Protein AF-A0A8F6YD68-F1 (afdb_monomer_lite)

Secondary structure (DSSP, 8-state):
--------------------SEEEEEEEEEEEETTEEEEEEEEEEE-TTS-EEEEEEEEETT--S--GGG-SEEEE-SS---SSPP-GGGGHHHHHHHHHHHH-S---------

Organism: NCBI:txid2856823

Structure (mmCIF, N/CA/C/O backbone):
data_AF-A0A8F6YD68-F1
#
_entry.id   AF-A0A8F6YD68-F1
#
loop_
_atom_site.group_PDB
_atom_site.id
_atom_site.type_symbol
_atom_site.label_atom_id
_atom_site.label_alt_id
_atom_site.label_comp_id
_atom_site.label_asym_id
_atom_site.label_entity_id
_atom_site.label_seq_id
_atom_site.pdbx_PDB_ins_code
_atom_site.Cartn_x
_atom_site.Cartn_y
_atom_site.Cartn_z
_atom_site.occupancy
_atom_site.B_iso_or_equiv
_atom_site.auth_seq_id
_atom_site.auth_comp_id
_atom_site.auth_asym_id
_atom_site.auth_atom_id
_atom_site.pdbx_PDB_model_num
ATOM 1 N N . MET A 1 1 ? 26.877 22.214 21.825 1.00 40.94 1 MET A N 1
ATOM 2 C CA . MET A 1 1 ? 27.398 21.642 20.563 1.00 40.94 1 MET A CA 1
ATOM 3 C C . MET A 1 1 ? 27.024 20.162 20.522 1.00 40.94 1 MET A C 1
ATOM 5 O O . MET A 1 1 ? 27.635 19.383 21.238 1.00 40.94 1 MET A O 1
ATOM 9 N N . LYS A 1 2 ? 25.960 19.773 19.804 1.00 39.72 2 LYS A N 1
ATOM 10 C CA . LYS A 1 2 ? 25.527 18.366 19.693 1.00 39.72 2 LYS A CA 1
ATOM 11 C C . LYS A 1 2 ? 26.052 17.802 18.372 1.00 39.72 2 LYS A C 1
ATOM 13 O O . LYS A 1 2 ? 25.667 18.281 17.313 1.00 39.72 2 LYS A O 1
ATOM 18 N N . LYS A 1 3 ? 26.973 16.840 18.454 1.00 39.34 3 LYS A N 1
ATOM 19 C CA . LYS A 1 3 ? 27.503 16.104 17.300 1.00 39.34 3 LYS A CA 1
ATOM 20 C C . LYS A 1 3 ? 26.478 15.046 16.884 1.00 39.34 3 LYS A C 1
ATOM 22 O O . LYS A 1 3 ? 26.134 14.194 17.697 1.00 39.34 3 LYS A O 1
ATOM 27 N N . ALA A 1 4 ? 25.993 15.119 15.647 1.00 39.47 4 ALA A N 1
ATOM 28 C CA . ALA A 1 4 ? 25.254 14.034 15.013 1.00 39.47 4 ALA A CA 1
ATOM 29 C C . ALA A 1 4 ? 26.252 12.948 14.582 1.00 39.47 4 ALA A C 1
ATOM 31 O O . ALA A 1 4 ? 27.287 13.258 13.990 1.00 39.47 4 ALA A O 1
ATOM 32 N N . ILE A 1 5 ? 25.968 11.693 14.926 1.00 43.53 5 ILE A N 1
ATOM 33 C CA . ILE A 1 5 ? 26.773 10.534 14.533 1.00 43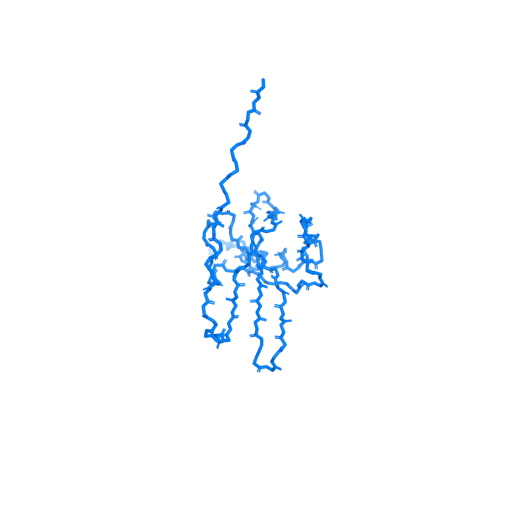.53 5 ILE A CA 1
ATOM 34 C C . ILE A 1 5 ? 26.108 9.936 13.294 1.00 43.53 5 ILE A C 1
ATOM 36 O O . ILE A 1 5 ? 24.983 9.449 13.368 1.00 43.53 5 ILE A O 1
ATOM 40 N N . PHE A 1 6 ? 26.804 10.007 12.161 1.00 40.72 6 PHE A N 1
ATOM 41 C CA . PHE A 1 6 ? 26.411 9.376 10.906 1.00 40.72 6 PHE A CA 1
ATOM 42 C C . PHE A 1 6 ? 27.063 7.998 10.844 1.00 40.72 6 PHE A C 1
ATOM 44 O O . PHE A 1 6 ? 28.287 7.894 10.787 1.00 40.72 6 PHE A O 1
ATOM 51 N N . ILE A 1 7 ? 26.253 6.942 10.880 1.00 38.91 7 ILE A N 1
ATOM 52 C CA . ILE A 1 7 ? 26.717 5.589 10.576 1.00 38.91 7 ILE A CA 1
ATOM 53 C C . ILE A 1 7 ? 26.314 5.317 9.132 1.00 38.91 7 ILE A C 1
ATOM 55 O O . ILE A 1 7 ? 25.165 4.998 8.838 1.00 38.91 7 ILE A O 1
ATOM 59 N N . THR A 1 8 ? 27.270 5.497 8.225 1.00 46.03 8 THR A N 1
ATOM 60 C CA . THR A 1 8 ? 27.152 5.083 6.829 1.00 46.03 8 THR A CA 1
ATOM 61 C C . THR A 1 8 ? 27.213 3.560 6.795 1.00 46.03 8 THR A C 1
ATOM 63 O O . THR A 1 8 ? 28.287 2.972 6.919 1.00 46.03 8 THR A O 1
ATOM 66 N N . ALA A 1 9 ? 26.057 2.908 6.682 1.00 45.66 9 ALA A N 1
ATOM 67 C CA . ALA A 1 9 ? 26.005 1.477 6.433 1.00 45.66 9 ALA A CA 1
ATOM 68 C C . ALA A 1 9 ? 26.396 1.218 4.972 1.00 45.66 9 ALA A C 1
ATOM 70 O O . ALA A 1 9 ? 25.742 1.662 4.031 1.00 45.66 9 ALA A O 1
ATOM 71 N N . MET A 1 10 ? 27.524 0.532 4.832 1.00 38.09 10 MET A N 1
ATOM 72 C CA . MET A 1 10 ? 28.129 0.041 3.604 1.00 38.09 10 MET A CA 1
ATOM 73 C C . MET A 1 10 ? 27.101 -0.763 2.793 1.00 38.09 10 MET A C 1
ATOM 75 O O . MET A 1 10 ? 26.550 -1.753 3.270 1.00 38.09 10 MET A O 1
ATOM 79 N N . THR A 1 11 ? 26.813 -0.307 1.578 1.00 48.94 11 THR A N 1
ATOM 80 C CA . THR A 1 11 ? 25.885 -0.950 0.645 1.00 48.94 11 THR A CA 1
ATOM 81 C C . THR A 1 11 ? 26.509 -2.264 0.173 1.00 48.94 11 THR A C 1
ATOM 83 O O . THR A 1 11 ? 27.502 -2.254 -0.554 1.00 48.94 11 THR A O 1
ATOM 86 N N . LEU A 1 12 ? 25.963 -3.408 0.596 1.00 41.53 12 LEU A N 1
ATOM 87 C CA . LEU A 1 12 ? 26.288 -4.682 -0.040 1.00 41.53 12 LEU A CA 1
ATOM 88 C C . LEU A 1 12 ? 25.619 -4.713 -1.416 1.00 41.53 12 LEU A C 1
ATOM 90 O O . LEU A 1 12 ? 24.396 -4.768 -1.521 1.00 41.53 12 LEU A O 1
ATOM 94 N N . ALA A 1 13 ? 26.439 -4.687 -2.465 1.00 46.91 13 ALA A N 1
ATOM 95 C CA . ALA A 1 13 ? 26.026 -5.069 -3.805 1.00 46.91 13 ALA A CA 1
ATOM 96 C C . ALA A 1 13 ? 25.656 -6.559 -3.786 1.00 46.91 13 ALA A C 1
ATOM 98 O O . ALA A 1 13 ? 26.525 -7.422 -3.655 1.00 46.91 13 ALA A O 1
ATOM 99 N N . VAL A 1 14 ? 24.361 -6.861 -3.864 1.00 47.53 14 VAL A N 1
ATOM 100 C CA . VAL A 1 14 ? 23.877 -8.234 -4.010 1.00 47.53 14 VAL A CA 1
ATOM 101 C C . VAL A 1 14 ? 23.874 -8.568 -5.499 1.00 47.53 14 VAL A C 1
ATOM 103 O O . VAL A 1 14 ? 23.215 -7.894 -6.289 1.00 47.53 14 VAL A O 1
ATOM 106 N N . SER A 1 15 ? 24.647 -9.591 -5.872 1.00 39.59 15 SER A N 1
ATOM 107 C CA . SER A 1 15 ? 24.661 -10.204 -7.203 1.00 39.59 15 SER A CA 1
ATOM 108 C C . SER A 1 15 ? 23.245 -10.448 -7.719 1.00 39.59 15 SER A C 1
ATOM 110 O O . SER A 1 15 ? 22.467 -11.174 -7.100 1.00 39.59 15 SER A O 1
ATOM 112 N N . GLY A 1 16 ? 22.931 -9.869 -8.877 1.00 39.62 16 GLY A N 1
ATOM 113 C CA . GLY A 1 16 ? 21.664 -10.070 -9.566 1.00 39.62 16 GLY A CA 1
ATOM 114 C C . GLY A 1 16 ? 21.552 -11.477 -10.149 1.00 39.62 16 GLY A C 1
ATOM 115 O O . GLY A 1 16 ? 21.994 -11.727 -11.267 1.00 39.62 16 GLY A O 1
ATOM 116 N N . CYS A 1 17 ? 20.900 -12.381 -9.420 1.00 40.84 17 CYS A N 1
ATOM 117 C CA . CYS A 1 17 ? 20.009 -13.341 -10.063 1.00 40.84 17 CYS A CA 1
ATOM 118 C C . CYS A 1 17 ? 18.754 -12.552 -10.453 1.00 40.84 17 CYS A C 1
ATOM 120 O O . CYS A 1 17 ? 18.036 -12.098 -9.561 1.00 40.84 17 CYS A O 1
ATOM 122 N N . PHE A 1 18 ? 18.510 -12.353 -11.754 1.00 42.28 18 PHE A N 1
ATOM 123 C CA . PHE A 1 18 ? 17.256 -11.786 -12.265 1.00 42.28 18 PHE A CA 1
ATOM 124 C C . PHE A 1 18 ? 16.108 -12.717 -11.871 1.00 42.28 18 PHE A C 1
ATOM 126 O O . PHE A 1 18 ? 15.776 -13.677 -12.564 1.00 42.28 18 PHE A O 1
ATOM 133 N N . THR A 1 19 ? 15.554 -12.470 -10.692 1.00 47.56 19 THR A N 1
ATOM 134 C CA . THR A 1 19 ? 14.395 -13.179 -10.182 1.00 47.56 19 THR A CA 1
ATOM 135 C C . THR A 1 19 ? 13.219 -12.319 -10.596 1.00 47.56 19 THR A C 1
ATOM 137 O O . THR A 1 19 ? 12.990 -11.275 -9.993 1.00 47.56 19 THR A O 1
ATOM 140 N N . ILE A 1 20 ? 12.521 -12.712 -11.664 1.00 58.25 20 ILE A N 1
ATOM 141 C CA . ILE A 1 20 ? 11.240 -12.096 -12.023 1.00 58.25 20 ILE A CA 1
ATOM 142 C C . ILE A 1 20 ? 10.363 -12.145 -10.769 1.00 58.25 20 ILE A C 1
ATOM 144 O O . ILE A 1 20 ? 10.111 -13.226 -10.228 1.00 58.25 20 ILE A O 1
ATOM 148 N N . GLY A 1 21 ? 9.954 -10.984 -10.266 1.00 71.50 21 GLY A N 1
ATOM 149 C CA . GLY A 1 21 ? 9.263 -10.906 -8.988 1.00 71.50 21 GLY A CA 1
ATOM 150 C C . GLY A 1 21 ? 9.067 -9.485 -8.478 1.00 71.50 21 GLY A C 1
ATOM 151 O O . GLY A 1 21 ? 9.639 -8.519 -8.982 1.00 71.50 21 GLY A O 1
ATOM 152 N N . SER A 1 22 ? 8.218 -9.367 -7.461 1.00 76.62 22 SER A N 1
ATOM 153 C CA . SER A 1 22 ? 7.977 -8.114 -6.752 1.00 76.62 22 SER A CA 1
ATOM 154 C C . SER A 1 22 ? 9.059 -7.885 -5.699 1.00 76.62 22 SER A C 1
ATOM 156 O O . SER A 1 22 ? 9.265 -8.717 -4.815 1.00 76.6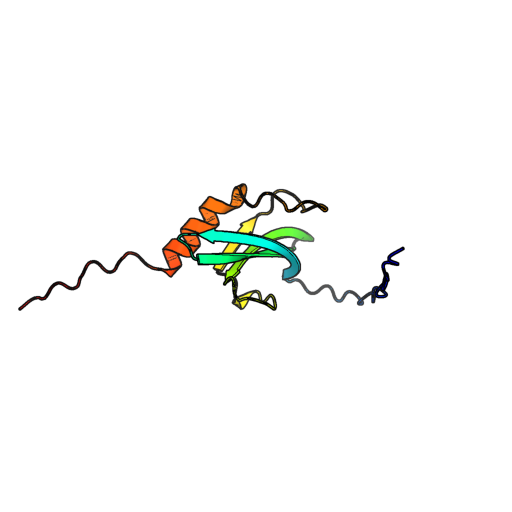2 22 SER A O 1
ATOM 158 N N . THR A 1 23 ? 9.708 -6.730 -5.765 1.00 88.12 23 THR A N 1
ATOM 159 C CA . THR A 1 23 ? 10.732 -6.271 -4.830 1.00 88.12 23 THR A CA 1
ATOM 160 C C . THR A 1 23 ? 10.174 -5.125 -3.999 1.00 88.12 23 THR A C 1
ATOM 162 O O . THR A 1 23 ? 9.720 -4.112 -4.530 1.00 88.12 23 THR A O 1
ATOM 165 N N . PHE A 1 24 ? 10.191 -5.283 -2.677 1.00 89.25 24 PHE A N 1
ATOM 166 C CA . PHE A 1 24 ? 9.849 -4.197 -1.766 1.00 89.25 24 PHE A CA 1
ATOM 167 C C . PHE A 1 24 ? 10.957 -3.156 -1.738 1.00 89.25 24 PHE A C 1
ATOM 169 O O . PHE A 1 24 ? 12.119 -3.494 -1.529 1.00 89.25 24 PHE A O 1
ATOM 176 N N . GLU A 1 25 ? 10.574 -1.895 -1.888 1.00 88.50 25 GLU A N 1
ATOM 177 C C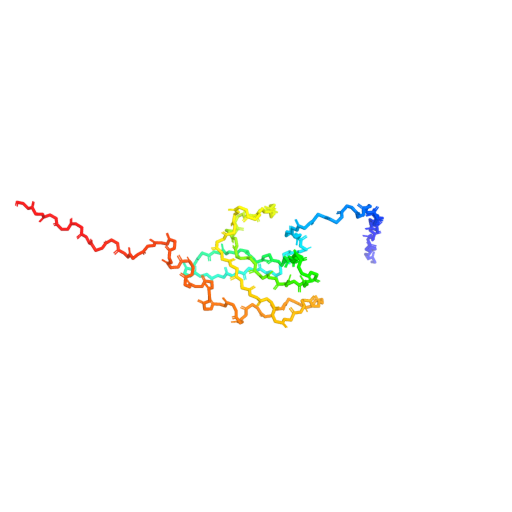A . GLU A 1 25 ? 11.531 -0.799 -1.988 1.00 88.50 25 GLU A CA 1
ATOM 178 C C . GLU A 1 25 ? 11.529 0.020 -0.698 1.00 88.50 25 GLU A C 1
ATOM 180 O O . GLU A 1 25 ? 12.576 0.199 -0.077 1.00 88.50 25 GLU A O 1
ATOM 185 N N . ARG A 1 26 ? 10.354 0.490 -0.249 1.00 89.12 26 ARG A N 1
ATOM 186 C CA . ARG A 1 26 ? 10.216 1.244 1.012 1.00 89.12 26 ARG A CA 1
ATOM 187 C C . ARG A 1 26 ? 8.770 1.433 1.458 1.00 89.12 26 ARG A C 1
ATOM 189 O O . ARG A 1 26 ? 7.832 1.318 0.676 1.00 89.12 26 ARG A O 1
ATOM 196 N N . TRP A 1 27 ? 8.604 1.818 2.720 1.00 89.75 27 TRP A N 1
ATOM 197 C CA . TRP A 1 27 ? 7.363 2.411 3.220 1.00 89.75 27 TRP A CA 1
ATOM 198 C C . TRP A 1 27 ? 7.271 3.869 2.770 1.00 89.75 27 TRP A C 1
ATOM 200 O O . TRP A 1 27 ? 8.241 4.609 2.926 1.00 89.75 27 TRP A O 1
ATOM 210 N N . VAL A 1 28 ? 6.119 4.281 2.239 1.00 87.19 28 VAL A N 1
ATOM 211 C CA . VAL A 1 28 ? 5.909 5.655 1.738 1.00 87.19 28 VAL A CA 1
ATOM 212 C C . VAL A 1 28 ? 4.901 6.459 2.550 1.00 87.19 28 VAL A C 1
ATOM 214 O O . VAL A 1 28 ? 4.882 7.681 2.445 1.00 87.19 28 VAL A O 1
ATOM 217 N N . GLY A 1 29 ? 4.103 5.806 3.396 1.00 86.38 29 GLY A N 1
ATOM 218 C CA . GLY A 1 29 ? 3.185 6.508 4.284 1.00 86.38 29 GLY A CA 1
ATOM 219 C C . GLY A 1 29 ? 2.186 5.602 4.988 1.00 86.38 29 GLY A C 1
ATOM 220 O O . GLY A 1 29 ? 2.269 4.369 4.930 1.00 86.38 29 GLY A O 1
ATOM 221 N N . THR A 1 30 ? 1.239 6.254 5.652 1.00 88.00 30 THR A N 1
ATOM 222 C CA . THR A 1 30 ? 0.057 5.649 6.263 1.00 88.00 30 THR A CA 1
ATOM 223 C C . THR A 1 30 ? -1.195 6.158 5.563 1.00 88.00 30 THR A C 1
ATOM 225 O O . THR A 1 30 ? -1.247 7.317 5.159 1.00 88.00 30 THR A O 1
ATOM 228 N N . TYR A 1 31 ? -2.195 5.297 5.428 1.00 86.75 31 TYR A N 1
ATOM 229 C CA . TYR A 1 31 ? -3.513 5.634 4.904 1.00 86.75 31 TYR A CA 1
ATOM 230 C C . TYR A 1 31 ? -4.537 5.376 6.005 1.00 86.75 31 TYR A C 1
ATOM 232 O O . TYR A 1 31 ? -4.559 4.283 6.562 1.00 86.75 31 TYR A O 1
ATOM 240 N N . GLU A 1 32 ? -5.346 6.370 6.354 1.00 89.06 32 GLU A N 1
ATOM 241 C CA . GLU A 1 32 ? -6.398 6.217 7.360 1.00 89.06 32 GLU A CA 1
ATOM 242 C C . GLU A 1 32 ? -7.755 6.109 6.674 1.00 89.06 32 GLU A C 1
ATOM 244 O O . GLU A 1 32 ? -8.085 6.908 5.798 1.00 89.06 32 GLU A O 1
ATOM 249 N N . TYR A 1 33 ? -8.540 5.118 7.081 1.00 86.31 33 TYR A N 1
ATOM 250 C CA . TYR A 1 33 ? -9.880 4.881 6.564 1.00 86.31 33 TYR A CA 1
ATOM 251 C C . TYR A 1 33 ? -10.786 4.409 7.693 1.00 86.31 33 TYR A C 1
ATOM 253 O O . TYR A 1 33 ? -10.465 3.432 8.369 1.00 86.31 33 TYR A O 1
ATOM 261 N N . ASP A 1 34 ? -11.888 5.127 7.912 1.00 87.50 34 ASP A N 1
ATOM 262 C CA . ASP A 1 34 ? -12.879 4.844 8.960 1.00 87.50 34 ASP A CA 1
ATOM 263 C C . ASP A 1 34 ? -12.256 4.595 10.354 1.00 87.50 34 ASP A C 1
ATOM 265 O O . ASP A 1 34 ? -12.538 3.622 11.048 1.00 87.50 34 ASP A O 1
ATOM 269 N N . GLY A 1 35 ? -11.289 5.438 10.738 1.00 87.12 35 GLY A N 1
ATOM 270 C CA . GLY A 1 35 ? -10.570 5.322 12.015 1.00 87.12 35 GLY A CA 1
ATOM 271 C C . GLY A 1 35 ? -9.557 4.171 12.101 1.00 87.12 35 GLY A C 1
ATOM 272 O O . GLY A 1 35 ? -8.891 4.020 13.125 1.00 87.12 35 GLY A O 1
ATOM 273 N N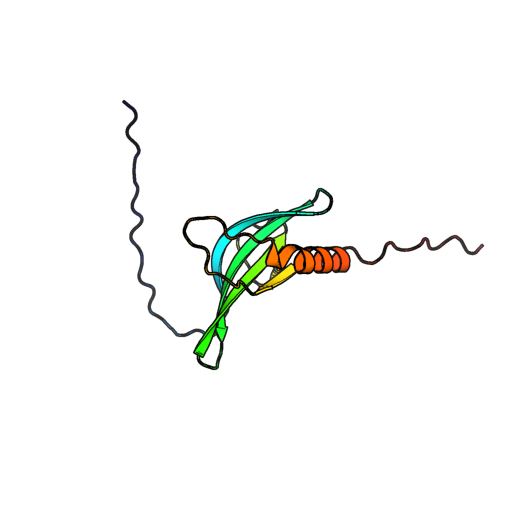 . THR A 1 36 ? -9.394 3.381 11.038 1.00 89.50 36 THR A N 1
ATOM 274 C CA . THR A 1 36 ? -8.376 2.330 10.939 1.00 89.50 36 THR A CA 1
ATOM 275 C C . THR A 1 36 ? -7.170 2.828 10.149 1.00 89.50 36 THR A C 1
ATOM 277 O O . THR A 1 36 ? -7.305 3.367 9.051 1.00 89.50 36 THR A O 1
ATOM 280 N N . SER A 1 37 ? -5.971 2.624 10.698 1.00 90.31 37 SER A N 1
ATOM 281 C CA . SER A 1 37 ? -4.717 2.985 10.035 1.00 90.31 37 SER A CA 1
ATOM 282 C C . SER A 1 37 ? -4.147 1.809 9.239 1.00 90.31 37 SER A C 1
ATOM 284 O O . SER A 1 37 ? -4.065 0.678 9.725 1.00 90.31 37 SER A O 1
ATOM 286 N N . TYR A 1 38 ? -3.705 2.098 8.023 1.00 90.56 38 TYR A N 1
ATOM 287 C CA . TYR A 1 38 ? -3.059 1.190 7.084 1.00 90.56 38 TYR A CA 1
ATOM 288 C C . TYR A 1 38 ? -1.681 1.732 6.715 1.00 90.56 38 TYR A C 1
ATOM 290 O O . TYR A 1 38 ? -1.418 2.930 6.823 1.00 90.56 38 TYR A O 1
ATOM 298 N N . ARG A 1 39 ? -0.785 0.863 6.246 1.00 91.81 39 ARG A N 1
ATOM 299 C CA . ARG A 1 39 ? 0.524 1.277 5.721 1.00 91.81 39 ARG A CA 1
ATOM 300 C C . ARG A 1 39 ? 0.566 1.103 4.216 1.00 91.81 39 ARG A C 1
ATOM 302 O O . ARG A 1 39 ? -0.045 0.189 3.670 1.00 91.81 39 ARG A O 1
ATOM 309 N N . VAL A 1 40 ? 1.326 1.971 3.561 1.00 90.81 40 VAL A N 1
ATOM 310 C CA . VAL A 1 40 ? 1.516 1.934 2.113 1.00 90.81 40 VAL A CA 1
ATOM 311 C C . VAL A 1 40 ? 2.970 1.597 1.816 1.00 90.81 40 VAL A C 1
ATOM 313 O O . VAL A 1 40 ? 3.893 2.336 2.177 1.00 90.81 40 VAL A O 1
ATOM 316 N N . ALA A 1 41 ? 3.168 0.446 1.185 1.00 91.31 41 ALA A N 1
ATOM 317 C CA . ALA A 1 41 ? 4.445 -0.001 0.659 1.00 91.31 41 ALA A CA 1
ATOM 318 C C . ALA A 1 41 ? 4.582 0.425 -0.801 1.00 91.31 41 ALA A C 1
ATOM 320 O O . ALA A 1 41 ? 3.627 0.350 -1.567 1.00 91.31 41 ALA A O 1
ATOM 321 N N . TYR A 1 42 ? 5.781 0.835 -1.185 1.00 90.56 42 TYR A N 1
ATOM 322 C CA . TYR A 1 42 ? 6.156 1.036 -2.571 1.00 90.56 42 TYR A CA 1
ATOM 323 C C . TYR A 1 42 ? 6.961 -0.162 -3.051 1.00 90.56 42 TYR A C 1
ATOM 325 O O . TYR A 1 42 ? 7.929 -0.577 -2.402 1.00 90.56 42 TYR A O 1
ATOM 333 N N . VAL A 1 43 ? 6.512 -0.743 -4.155 1.00 90.25 43 VAL A N 1
ATOM 334 C CA . VAL A 1 43 ? 6.981 -2.032 -4.649 1.00 90.25 43 VAL A CA 1
ATOM 335 C C . VAL A 1 43 ? 7.317 -1.897 -6.124 1.00 90.25 43 VAL A C 1
ATOM 337 O O . VAL A 1 43 ? 6.558 -1.317 -6.902 1.00 90.25 43 VAL A O 1
ATOM 340 N N . ARG A 1 44 ? 8.474 -2.436 -6.499 1.00 89.06 44 ARG A N 1
ATOM 341 C CA . ARG A 1 44 ? 8.893 -2.589 -7.886 1.00 89.06 44 ARG A CA 1
ATOM 342 C C . ARG A 1 44 ? 8.548 -3.993 -8.344 1.00 89.06 44 ARG A C 1
ATOM 344 O O . ARG A 1 44 ? 9.008 -4.958 -7.744 1.00 89.06 44 ARG A O 1
ATOM 351 N N . THR A 1 45 ? 7.788 -4.122 -9.414 1.00 85.56 45 THR A N 1
ATOM 352 C CA . THR A 1 45 ? 7.477 -5.411 -10.027 1.00 85.56 45 THR A CA 1
ATOM 353 C C . THR A 1 45 ? 8.102 -5.452 -11.412 1.00 85.56 45 THR A C 1
ATOM 355 O O . THR A 1 45 ? 7.776 -4.638 -12.274 1.00 85.56 45 THR A O 1
ATOM 358 N N . GLU A 1 46 ? 9.006 -6.402 -11.630 1.00 85.25 46 GLU A N 1
ATOM 359 C CA . GLU A 1 46 ? 9.596 -6.643 -12.948 1.00 85.25 46 GLU A CA 1
ATOM 360 C C . GLU A 1 46 ? 8.733 -7.644 -13.720 1.00 85.25 46 GLU A C 1
ATOM 362 O O . GLU A 1 46 ? 8.473 -8.758 -13.261 1.00 85.25 46 GLU A O 1
ATOM 367 N N . GLY A 1 47 ? 8.238 -7.215 -14.879 1.00 74.69 47 GLY A N 1
ATOM 368 C CA . GLY A 1 47 ? 7.466 -8.031 -15.802 1.00 74.69 47 GLY A CA 1
ATOM 369 C C . GLY A 1 47 ? 8.352 -8.945 -16.644 1.00 74.69 47 GLY A C 1
ATOM 370 O O . GLY A 1 47 ? 9.533 -8.684 -16.864 1.00 74.69 47 GLY A O 1
ATOM 371 N N . LEU A 1 48 ? 7.747 -10.015 -17.161 1.00 75.88 48 LEU A N 1
ATOM 372 C CA . LEU A 1 48 ? 8.415 -10.974 -18.049 1.00 75.88 48 LEU A CA 1
ATOM 373 C C . LEU A 1 48 ? 8.853 -10.346 -19.378 1.00 75.88 48 LEU A C 1
ATOM 375 O O . LEU A 1 48 ? 9.847 -10.769 -19.958 1.00 75.88 48 LEU A O 1
ATOM 379 N N . ASP A 1 49 ? 8.136 -9.316 -19.822 1.00 80.81 49 ASP A N 1
ATOM 380 C CA . ASP A 1 49 ? 8.395 -8.603 -21.075 1.00 80.81 49 ASP A CA 1
ATOM 381 C C . ASP A 1 49 ? 9.514 -7.547 -20.945 1.00 80.81 49 ASP A C 1
ATOM 383 O O . ASP A 1 49 ? 9.792 -6.812 -21.889 1.00 80.81 49 ASP A O 1
ATOM 387 N N . GLY A 1 50 ? 10.161 -7.452 -19.775 1.00 75.69 50 GLY A N 1
ATOM 388 C CA . GLY A 1 50 ? 11.173 -6.435 -19.464 1.00 75.69 50 GLY A CA 1
ATOM 389 C C . GLY A 1 50 ? 10.597 -5.112 -18.947 1.00 75.69 50 GLY A C 1
ATOM 390 O O . GLY A 1 50 ? 11.353 -4.214 -18.576 1.00 75.69 50 GLY A O 1
ATOM 391 N N . ASP A 1 51 ? 9.270 -4.994 -18.868 1.00 81.00 51 ASP A N 1
ATOM 392 C CA . ASP A 1 51 ? 8.602 -3.828 -18.299 1.00 81.00 51 ASP A CA 1
ATOM 393 C C . ASP A 1 51 ? 8.769 -3.782 -16.779 1.00 81.00 51 ASP A C 1
ATOM 395 O O . ASP A 1 51 ? 8.409 -4.715 -16.063 1.00 81.00 51 ASP A O 1
ATOM 399 N N . THR A 1 52 ? 9.252 -2.654 -16.262 1.00 83.06 52 THR A N 1
ATOM 400 C CA . THR A 1 52 ? 9.226 -2.383 -14.821 1.00 83.06 52 THR A CA 1
ATOM 401 C C . THR A 1 52 ? 7.953 -1.635 -14.465 1.00 83.06 52 THR A C 1
ATOM 403 O O . THR A 1 52 ? 7.691 -0.553 -14.991 1.00 83.06 52 THR A O 1
ATOM 406 N N . ARG A 1 53 ? 7.178 -2.184 -13.532 1.00 85.06 53 ARG A N 1
ATOM 407 C CA . ARG A 1 53 ? 6.008 -1.522 -12.957 1.00 85.06 53 ARG A CA 1
ATOM 408 C C . ARG A 1 53 ? 6.279 -1.119 -11.524 1.00 85.06 53 ARG A C 1
ATOM 410 O O . ARG A 1 53 ? 6.938 -1.830 -10.771 1.00 85.06 53 ARG A O 1
ATOM 417 N N . TRP A 1 54 ? 5.723 0.019 -11.157 1.00 87.56 54 TRP A N 1
ATOM 418 C CA . TRP A 1 54 ? 5.780 0.534 -9.805 1.00 87.56 54 TRP A CA 1
ATOM 419 C C . TRP A 1 54 ? 4.377 0.543 -9.224 1.00 87.56 54 TRP A C 1
ATOM 421 O O . TRP A 1 54 ? 3.427 0.985 -9.873 1.00 87.56 54 TRP A O 1
ATOM 431 N N . GLU A 1 55 ? 4.244 0.010 -8.019 1.00 89.31 55 GLU A N 1
ATOM 432 C CA . GLU A 1 55 ? 2.955 -0.228 -7.386 1.00 89.31 55 GLU A CA 1
ATOM 433 C C . GLU A 1 55 ? 2.979 0.263 -5.935 1.00 89.31 55 GLU A C 1
ATOM 435 O O . GLU A 1 55 ? 3.958 0.091 -5.203 1.00 89.31 55 GLU A O 1
ATOM 440 N N . TYR A 1 56 ? 1.871 0.863 -5.509 1.00 90.56 56 TYR A N 1
ATOM 441 C CA . TYR A 1 56 ? 1.570 1.096 -4.105 1.00 90.56 56 TYR A CA 1
ATOM 442 C C . TYR A 1 56 ? 0.738 -0.053 -3.578 1.00 90.56 56 TYR A C 1
ATOM 444 O O . TYR A 1 56 ? -0.356 -0.305 -4.079 1.00 90.56 56 TYR A O 1
ATOM 452 N N . HIS A 1 57 ? 1.247 -0.734 -2.563 1.00 92.69 57 HIS A N 1
ATOM 453 C CA . HIS A 1 57 ? 0.565 -1.825 -1.891 1.00 92.69 57 HIS A CA 1
ATOM 454 C C . HIS A 1 57 ? 0.042 -1.338 -0.545 1.00 92.69 57 HIS A C 1
ATOM 456 O O . HIS A 1 57 ? 0.809 -0.885 0.306 1.00 92.69 57 HIS A O 1
ATOM 462 N N . LEU A 1 58 ? -1.267 -1.445 -0.354 1.00 93.25 58 LEU A N 1
ATOM 463 C CA . LEU A 1 58 ? -1.916 -1.215 0.925 1.00 93.25 58 LEU A CA 1
ATOM 464 C C . LEU A 1 58 ? -1.807 -2.482 1.771 1.00 93.25 58 LEU A C 1
ATOM 466 O O . LEU A 1 58 ? -2.157 -3.566 1.307 1.00 93.25 58 LEU A O 1
ATOM 470 N N . VAL A 1 59 ? -1.353 -2.346 3.011 1.00 94.31 59 VAL A N 1
ATOM 471 C CA . VAL A 1 59 ? -1.246 -3.444 3.982 1.00 94.31 59 VAL A CA 1
ATOM 472 C C . VAL A 1 59 ? -1.811 -3.004 5.340 1.00 94.31 59 VAL A C 1
ATOM 474 O O . VAL A 1 59 ? -1.921 -1.797 5.595 1.00 94.31 59 VAL A O 1
ATOM 477 N N . PRO A 1 60 ? -2.134 -3.937 6.254 1.00 93.56 60 PRO A N 1
ATOM 478 C CA . PRO A 1 60 ? -2.585 -3.595 7.602 1.00 93.56 60 PRO A CA 1
ATOM 479 C C . PRO A 1 60 ? -1.606 -2.670 8.341 1.00 93.56 60 PRO A C 1
ATOM 481 O O . PRO A 1 60 ? -0.387 -2.827 8.222 1.00 93.56 60 PRO A O 1
ATOM 484 N N . GLY A 1 61 ? -2.118 -1.745 9.159 1.00 90.31 61 GLY A N 1
ATOM 485 C CA . GLY A 1 61 ? -1.298 -0.759 9.878 1.00 90.31 61 GLY A CA 1
ATOM 486 C C . GLY A 1 61 ? -0.226 -1.359 10.792 1.00 90.31 61 GLY A C 1
ATOM 487 O O . GLY A 1 61 ? 0.873 -0.821 10.904 1.00 90.31 61 GLY A O 1
ATOM 488 N N . GLY A 1 62 ? -0.512 -2.520 11.390 1.00 89.88 62 GLY A N 1
ATOM 489 C CA . GLY A 1 62 ? 0.421 -3.254 12.252 1.00 89.88 62 GLY A CA 1
ATOM 490 C C . GLY A 1 62 ? 1.567 -3.960 11.515 1.00 89.88 62 GLY A C 1
ATOM 491 O O . GLY A 1 62 ? 2.433 -4.548 12.160 1.00 89.88 62 GLY A O 1
ATOM 492 N N . THR A 1 63 ? 1.599 -3.920 10.179 1.00 89.25 63 THR A N 1
ATOM 493 C CA . THR A 1 63 ? 2.618 -4.609 9.377 1.00 89.25 63 THR A CA 1
ATOM 494 C C . THR A 1 63 ? 3.982 -3.952 9.575 1.00 89.25 63 THR A C 1
ATOM 496 O O . THR A 1 63 ? 4.183 -2.785 9.232 1.00 89.25 63 THR A O 1
ATOM 499 N N . THR A 1 64 ? 4.947 -4.690 10.124 1.00 87.94 64 THR A N 1
ATOM 500 C CA . THR A 1 64 ? 6.324 -4.211 10.356 1.00 87.94 64 THR A CA 1
ATOM 501 C C . THR A 1 64 ? 7.299 -4.699 9.290 1.00 87.94 64 THR A C 1
ATOM 503 O O . THR A 1 64 ? 8.200 -3.963 8.892 1.00 87.94 64 THR A O 1
ATOM 506 N N . THR A 1 65 ? 7.101 -5.920 8.795 1.00 91.38 65 THR A N 1
ATOM 507 C CA . THR A 1 65 ? 7.858 -6.518 7.694 1.00 91.38 65 THR A CA 1
ATOM 508 C C . THR A 1 65 ? 6.939 -6.670 6.498 1.00 91.38 65 THR A C 1
ATOM 510 O O . THR A 1 65 ? 5.893 -7.298 6.611 1.00 91.38 65 THR A O 1
ATOM 513 N N . TYR A 1 66 ? 7.330 -6.111 5.355 1.00 88.44 66 TYR A N 1
ATOM 514 C CA . TYR A 1 66 ? 6.545 -6.257 4.138 1.00 88.44 66 TYR A CA 1
ATOM 515 C C . TYR A 1 66 ? 6.541 -7.715 3.664 1.00 88.44 66 TYR A C 1
ATOM 517 O O . TYR A 1 66 ? 7.597 -8.338 3.520 1.00 88.44 66 TYR A O 1
ATOM 525 N N . ARG A 1 67 ? 5.347 -8.230 3.367 1.00 87.50 67 ARG A N 1
ATOM 526 C CA . ARG A 1 67 ? 5.133 -9.480 2.639 1.00 87.50 67 ARG A CA 1
ATOM 527 C C . ARG A 1 67 ? 4.026 -9.250 1.626 1.00 87.50 67 ARG A C 1
ATOM 529 O O . ARG A 1 67 ? 2.968 -8.740 1.980 1.00 87.50 67 ARG A O 1
ATOM 536 N N . SER A 1 68 ? 4.233 -9.675 0.383 1.00 84.06 68 SER A N 1
ATOM 537 C CA . SER A 1 68 ? 3.202 -9.540 -0.656 1.00 84.06 68 SER A CA 1
ATOM 538 C C . SER A 1 68 ? 1.914 -10.311 -0.328 1.00 84.06 68 SER A C 1
ATOM 540 O O . SER A 1 68 ? 0.865 -9.973 -0.859 1.00 84.06 68 SER A O 1
ATOM 542 N N . SER A 1 69 ? 1.973 -11.312 0.563 1.00 86.31 69 SER A N 1
ATOM 543 C CA . SER A 1 69 ? 0.800 -12.029 1.088 1.00 86.31 69 SER A CA 1
ATOM 544 C C . SER A 1 69 ? -0.122 -11.164 1.944 1.00 86.31 69 SER A C 1
ATOM 546 O O . SER A 1 69 ? -1.301 -11.474 2.057 1.00 86.31 69 SER A O 1
ATOM 548 N N . ASP A 1 70 ? 0.412 -10.101 2.543 1.00 87.56 70 ASP A N 1
ATOM 549 C CA . ASP A 1 70 ? -0.308 -9.249 3.492 1.00 87.56 70 ASP A CA 1
ATOM 550 C C . ASP A 1 70 ? -0.942 -8.041 2.773 1.00 87.56 70 ASP A C 1
ATOM 552 O O . ASP A 1 70 ? -1.496 -7.139 3.402 1.00 87.56 70 ASP A O 1
ATOM 556 N N . MET A 1 71 ? -0.836 -8.005 1.440 1.00 91.94 71 MET A N 1
ATOM 557 C CA . MET A 1 71 ? -1.386 -6.959 0.589 1.00 91.94 71 MET A CA 1
ATOM 558 C C . MET A 1 71 ? -2.911 -7.045 0.538 1.00 91.94 71 MET A C 1
ATOM 560 O O . MET A 1 71 ? -3.484 -8.029 0.078 1.00 91.94 71 MET A O 1
ATOM 564 N N . ILE A 1 72 ? -3.552 -5.952 0.937 1.00 92.06 72 ILE A N 1
ATOM 565 C CA . ILE A 1 72 ? -4.994 -5.732 0.826 1.00 92.06 72 ILE A CA 1
ATOM 566 C C . ILE A 1 72 ? -5.345 -5.272 -0.587 1.00 92.06 72 ILE A C 1
ATOM 568 O O . ILE A 1 72 ? -6.272 -5.776 -1.214 1.00 92.06 72 ILE A O 1
ATOM 572 N N . ALA A 1 73 ? -4.596 -4.293 -1.091 1.00 91.44 73 ALA A N 1
ATOM 573 C CA . ALA A 1 73 ? -4.851 -3.668 -2.378 1.00 91.44 73 ALA A CA 1
ATOM 574 C C . ALA A 1 73 ? -3.549 -3.233 -3.034 1.00 91.44 73 ALA A C 1
ATOM 576 O O . ALA A 1 73 ? -2.558 -2.969 -2.353 1.00 91.44 73 ALA A O 1
ATOM 577 N N . ARG A 1 74 ? -3.588 -3.083 -4.356 1.00 90.19 74 ARG A N 1
ATOM 578 C CA . ARG A 1 74 ? -2.520 -2.461 -5.136 1.00 90.19 74 ARG A CA 1
ATOM 579 C C . ARG A 1 74 ? -3.066 -1.381 -6.044 1.00 90.19 74 ARG A C 1
ATOM 581 O O . ARG A 1 74 ? -4.205 -1.457 -6.500 1.00 90.19 74 ARG A O 1
ATOM 588 N N . CYS A 1 75 ? -2.225 -0.407 -6.330 1.00 89.00 75 CYS A N 1
ATOM 589 C CA . CYS A 1 75 ? -2.503 0.671 -7.256 1.00 89.00 75 CYS A CA 1
ATOM 590 C C . CYS A 1 75 ? -1.230 1.002 -8.032 1.00 89.00 75 CYS A C 1
ATOM 592 O O . CYS A 1 75 ? -0.138 0.969 -7.468 1.00 89.00 75 CYS A O 1
ATOM 594 N N . LEU A 1 76 ? -1.364 1.312 -9.320 1.00 87.44 76 LEU A N 1
ATOM 595 C CA . LEU A 1 76 ? -0.237 1.740 -10.142 1.00 87.44 76 LEU A CA 1
ATOM 596 C C . LEU A 1 76 ? 0.306 3.074 -9.629 1.00 87.44 76 LEU A C 1
ATOM 598 O O . LEU A 1 76 ? -0.433 4.049 -9.499 1.00 87.44 76 LEU A O 1
ATOM 602 N N . ALA A 1 77 ? 1.610 3.117 -9.378 1.00 81.00 77 ALA A N 1
ATOM 603 C CA . ALA A 1 77 ? 2.309 4.358 -9.122 1.00 81.00 77 ALA A CA 1
ATOM 604 C C . ALA A 1 77 ? 2.599 5.034 -10.463 1.00 81.00 77 ALA A C 1
ATOM 606 O O . ALA A 1 77 ? 3.399 4.550 -11.263 1.00 81.00 77 ALA A O 1
ATOM 607 N N . LEU A 1 78 ? 1.914 6.148 -10.718 1.00 73.12 78 LEU A N 1
ATOM 608 C CA . LEU A 1 78 ? 2.124 6.949 -11.927 1.00 73.12 78 LEU A CA 1
ATOM 609 C C . LEU A 1 78 ? 3.421 7.768 -11.861 1.00 73.12 78 LEU A C 1
ATOM 611 O O . LEU A 1 78 ? 3.911 8.225 -12.890 1.00 73.12 78 LEU A O 1
ATOM 615 N N . GLU A 1 79 ? 3.989 7.922 -10.664 1.00 67.50 79 GLU A N 1
ATOM 616 C CA . GLU A 1 79 ? 5.227 8.650 -10.413 1.00 67.50 79 GLU A CA 1
ATOM 617 C C . GLU A 1 79 ? 6.132 7.847 -9.477 1.00 67.50 79 GLU A C 1
ATOM 619 O O . GLU A 1 79 ? 5.671 7.238 -8.508 1.00 67.50 79 GLU A O 1
ATOM 624 N N . VAL A 1 80 ? 7.440 7.873 -9.742 1.00 67.06 80 VAL A N 1
ATOM 625 C CA . VAL A 1 80 ? 8.427 7.301 -8.824 1.00 67.06 80 VAL A CA 1
ATOM 626 C C . VAL A 1 80 ? 8.531 8.228 -7.606 1.00 67.06 80 VAL A C 1
ATOM 628 O O . VAL A 1 80 ? 8.811 9.414 -7.789 1.00 67.06 80 VAL A O 1
ATOM 631 N N . PRO A 1 81 ? 8.345 7.737 -6.364 1.00 59.34 81 PRO A N 1
ATOM 632 C CA . PRO A 1 81 ? 8.612 8.507 -5.163 1.00 59.34 81 PRO A CA 1
ATOM 633 C C . PRO A 1 81 ? 10.040 9.027 -5.212 1.00 59.34 81 PRO A C 1
ATOM 635 O O . PRO A 1 81 ? 10.995 8.247 -5.202 1.00 59.34 81 PRO A O 1
ATOM 638 N N . GLY A 1 82 ? 10.200 10.345 -5.263 1.00 61.91 82 GLY A N 1
ATOM 639 C CA . GLY A 1 82 ? 11.482 10.977 -4.977 1.00 61.91 82 GLY A CA 1
ATOM 640 C C . GLY A 1 82 ? 11.812 10.867 -3.484 1.00 61.91 82 GLY A C 1
ATOM 641 O O . GLY A 1 82 ? 11.464 9.893 -2.810 1.00 61.91 82 GLY A O 1
ATOM 642 N N . ASP A 1 83 ? 12.454 11.897 -2.942 1.00 56.31 83 ASP A N 1
ATOM 643 C CA . ASP A 1 83 ? 12.637 12.043 -1.490 1.00 56.31 83 ASP A CA 1
ATOM 644 C C . ASP A 1 83 ? 11.364 12.514 -0.768 1.00 56.31 83 ASP A C 1
ATOM 646 O O . ASP A 1 83 ? 11.252 12.388 0.450 1.00 56.31 83 ASP A O 1
ATOM 650 N N . ASN A 1 84 ? 10.381 13.029 -1.513 1.00 49.53 84 ASN A N 1
ATOM 651 C CA . ASN A 1 84 ? 9.090 13.422 -0.963 1.00 49.53 84 ASN A CA 1
ATOM 652 C C . ASN A 1 84 ? 8.111 12.239 -0.982 1.00 49.53 84 ASN A C 1
ATOM 654 O O . ASN A 1 84 ? 8.089 11.493 -1.966 1.00 49.53 84 ASN A O 1
ATOM 658 N N . PRO A 1 85 ? 7.281 12.070 0.065 1.00 53.94 85 PRO A N 1
ATOM 659 C CA . PRO A 1 85 ? 6.219 11.071 0.062 1.00 53.94 85 PRO A CA 1
ATOM 660 C C . PRO A 1 85 ? 5.301 11.342 -1.134 1.00 53.94 85 PRO A C 1
ATOM 662 O O . PRO A 1 85 ? 4.717 12.421 -1.236 1.00 53.94 85 PRO A O 1
ATOM 665 N N . THR A 1 86 ? 5.222 10.400 -2.078 1.00 55.53 86 THR A N 1
ATOM 666 C CA . THR A 1 86 ? 4.356 10.561 -3.250 1.00 55.53 86 THR A CA 1
ATOM 667 C C . THR A 1 86 ? 2.910 10.680 -2.790 1.00 55.53 86 THR A C 1
ATOM 669 O O . THR A 1 86 ? 2.503 9.938 -1.888 1.00 55.53 86 THR A O 1
ATOM 672 N N . PRO A 1 87 ? 2.107 11.564 -3.398 1.00 59.12 87 PRO A N 1
ATOM 673 C CA . PRO A 1 87 ? 0.692 11.611 -3.100 1.00 59.12 87 PRO A CA 1
ATOM 674 C C . PRO A 1 87 ? 0.037 10.285 -3.509 1.00 59.12 87 PRO A C 1
ATOM 676 O O . PRO A 1 87 ? -0.156 9.983 -4.682 1.00 59.12 87 PRO A O 1
ATOM 679 N N . VAL A 1 88 ? -0.353 9.505 -2.502 1.00 66.81 88 VAL A N 1
ATOM 680 C CA . VAL A 1 88 ? -1.188 8.299 -2.634 1.00 66.81 88 VAL A CA 1
ATOM 681 C C . VAL A 1 88 ? -2.622 8.667 -3.068 1.00 66.81 88 VAL A C 1
ATOM 683 O O . VAL A 1 88 ? -3.455 7.790 -3.272 1.00 66.81 88 VAL A O 1
ATOM 686 N N . SER A 1 89 ? -2.912 9.958 -3.271 1.00 70.50 89 SER A N 1
ATOM 687 C CA . SER A 1 89 ? -4.227 10.497 -3.641 1.00 70.50 89 SER A CA 1
ATOM 688 C C . SER A 1 89 ? -4.823 9.839 -4.888 1.00 70.50 89 SER A C 1
ATOM 690 O O . SER A 1 89 ? -6.018 9.563 -4.928 1.00 70.50 89 SER A O 1
ATOM 692 N N . GLY A 1 90 ? -3.996 9.484 -5.880 1.00 77.44 90 GLY A N 1
ATOM 693 C CA . GLY A 1 90 ? -4.444 8.748 -7.070 1.00 77.44 90 GLY A CA 1
ATOM 694 C C . GLY A 1 90 ? -4.952 7.325 -6.784 1.00 77.44 90 GLY A C 1
ATOM 695 O O . GLY A 1 90 ? -5.639 6.731 -7.612 1.00 77.44 90 GLY A O 1
ATOM 696 N N . CYS A 1 91 ? -4.642 6.784 -5.607 1.00 84.19 91 CYS A N 1
ATOM 697 C CA . CYS A 1 91 ? -4.945 5.418 -5.195 1.00 84.19 91 CYS A CA 1
ATOM 698 C C . CYS A 1 91 ? -6.025 5.323 -4.112 1.00 84.19 91 CYS A C 1
ATOM 700 O O . CYS A 1 91 ? -6.509 4.221 -3.854 1.00 84.19 91 CYS A O 1
ATOM 702 N N . GLU A 1 92 ? -6.448 6.444 -3.520 1.00 85.88 92 GLU A N 1
ATOM 703 C CA . GLU A 1 92 ? -7.412 6.478 -2.410 1.00 85.88 92 GLU A CA 1
ATOM 704 C C . GLU A 1 92 ? -8.718 5.762 -2.750 1.00 85.88 92 GLU A C 1
ATOM 706 O O . GLU A 1 92 ? -9.171 4.913 -1.990 1.00 85.88 92 GLU A O 1
ATOM 711 N N . ALA A 1 93 ? -9.291 6.027 -3.927 1.00 85.38 93 ALA A N 1
ATOM 712 C CA . ALA A 1 93 ? -10.533 5.380 -4.350 1.00 85.38 93 ALA A CA 1
ATOM 713 C C . ALA A 1 93 ? -10.385 3.856 -4.509 1.00 85.38 93 ALA A C 1
ATOM 715 O O . ALA A 1 93 ? -11.323 3.109 -4.234 1.00 85.38 93 ALA A O 1
ATOM 716 N N . SER A 1 94 ? -9.213 3.387 -4.947 1.00 84.69 94 SER A N 1
ATOM 717 C CA . SER A 1 94 ? -8.929 1.952 -5.077 1.00 84.69 94 SER A CA 1
ATOM 718 C C . SER A 1 94 ? -8.747 1.299 -3.707 1.00 84.69 94 SER A C 1
ATOM 720 O O . SER A 1 94 ? -9.219 0.187 -3.485 1.00 84.69 94 SER A O 1
ATOM 722 N N . PHE A 1 95 ? -8.094 2.001 -2.780 1.00 90.25 95 PHE A N 1
ATOM 723 C CA . PHE A 1 95 ? -7.860 1.540 -1.414 1.00 90.25 95 PHE A CA 1
ATOM 724 C C . PHE A 1 95 ? -9.149 1.489 -0.599 1.00 90.25 95 PHE A C 1
ATOM 726 O O . PHE A 1 95 ? -9.436 0.445 -0.022 1.00 90.25 95 PHE A O 1
ATOM 733 N N . ALA A 1 96 ? -9.960 2.547 -0.634 1.00 88.69 96 ALA A N 1
ATOM 734 C CA . ALA A 1 96 ? -11.269 2.588 0.011 1.00 88.69 96 ALA A CA 1
ATOM 735 C C . ALA A 1 96 ? -12.155 1.418 -0.441 1.00 88.69 96 ALA A C 1
ATOM 737 O O . ALA A 1 96 ? -12.610 0.636 0.386 1.00 88.69 96 ALA A O 1
ATOM 738 N N . ARG A 1 97 ? -12.291 1.201 -1.761 1.00 87.38 97 ARG A N 1
ATOM 739 C CA . ARG A 1 97 ? -13.079 0.074 -2.297 1.00 87.38 97 ARG A CA 1
ATOM 740 C C . ARG A 1 97 ? -12.578 -1.289 -1.832 1.00 87.38 97 ARG A C 1
ATOM 742 O O . ARG A 1 97 ? -13.383 -2.188 -1.609 1.00 87.38 97 ARG A O 1
ATOM 749 N N . ALA A 1 98 ? -11.262 -1.469 -1.745 1.00 88.25 98 ALA A N 1
ATOM 750 C CA . ALA A 1 98 ? -10.693 -2.728 -1.287 1.00 88.25 98 ALA A CA 1
ATOM 751 C C . ALA A 1 98 ? -10.965 -2.959 0.205 1.00 88.25 98 ALA A C 1
ATOM 753 O O . ALA A 1 98 ? -11.305 -4.075 0.588 1.00 88.25 98 ALA A O 1
ATOM 754 N N . ILE A 1 99 ? -10.868 -1.911 1.029 1.00 88.62 99 ILE A N 1
ATOM 755 C CA . ILE A 1 99 ? -11.196 -1.980 2.456 1.00 88.62 99 ILE A CA 1
ATOM 756 C C . ILE A 1 99 ? -12.690 -2.269 2.651 1.00 88.62 99 ILE A C 1
ATOM 758 O O . ILE A 1 99 ? -13.028 -3.193 3.386 1.00 88.62 99 ILE A O 1
ATOM 762 N N . ASP A 1 100 ? -13.579 -1.572 1.939 1.00 87.38 100 ASP A N 1
ATOM 763 C CA . ASP A 1 100 ? -15.027 -1.829 1.988 1.00 87.38 100 ASP A CA 1
ATOM 764 C C . ASP A 1 100 ? -15.362 -3.277 1.594 1.00 87.38 100 ASP A C 1
ATOM 766 O O . ASP A 1 100 ? -16.221 -3.923 2.193 1.00 87.38 100 ASP A O 1
ATOM 770 N N . GLY A 1 101 ? -14.641 -3.824 0.609 1.00 82.25 101 GLY A N 1
ATOM 771 C CA . GLY A 1 101 ? -14.772 -5.220 0.196 1.00 82.25 101 GLY A CA 1
ATOM 772 C C . GLY A 1 101 ? -14.319 -6.234 1.254 1.00 82.25 101 GLY A C 1
ATOM 773 O O . GLY A 1 101 ? -14.848 -7.344 1.278 1.00 82.25 101 GLY A O 1
ATOM 774 N N . LEU A 1 102 ? -13.377 -5.871 2.133 1.00 78.38 102 LEU A N 1
ATOM 775 C CA . LEU A 1 102 ? -12.928 -6.723 3.242 1.00 78.38 102 LEU A CA 1
ATOM 776 C C . LEU A 1 102 ? -13.921 -6.751 4.405 1.00 78.38 102 LEU A C 1
ATOM 778 O O . LEU A 1 102 ? -14.087 -7.793 5.034 1.00 78.38 102 LEU A O 1
ATOM 782 N N . VAL A 1 103 ? -14.559 -5.617 4.703 1.00 68.75 103 VAL A N 1
ATOM 783 C CA . VAL A 1 103 ? -15.553 -5.510 5.785 1.00 68.75 103 VAL A CA 1
ATOM 784 C C . VAL A 1 103 ? -16.865 -6.213 5.397 1.00 68.75 103 VAL A C 1
ATOM 786 O O . VAL A 1 103 ? -17.626 -6.633 6.267 1.00 68.75 103 VAL A O 1
ATOM 789 N N . GLY A 1 104 ? -17.082 -6.434 4.095 1.00 52.50 104 GLY A N 1
ATOM 790 C CA . GLY A 1 104 ? -18.321 -6.976 3.552 1.00 52.50 104 GLY A CA 1
ATOM 791 C C . GLY A 1 104 ? -19.454 -5.946 3.629 1.00 52.50 104 GLY A C 1
ATOM 792 O O . GLY A 1 104 ? -19.366 -4.969 4.376 1.00 52.50 104 GLY A O 1
ATOM 793 N N . PRO A 1 105 ? -20.545 -6.116 2.859 1.00 50.69 105 PRO A N 1
ATOM 794 C CA . PRO A 1 105 ? -21.744 -5.330 3.116 1.00 50.69 105 PRO A CA 1
ATOM 795 C C . PRO A 1 105 ? -22.169 -5.560 4.576 1.00 50.69 105 PRO A C 1
ATOM 797 O O . PRO A 1 105 ? -22.013 -6.687 5.063 1.00 50.69 105 PRO A O 1
ATOM 800 N N . PRO A 1 106 ? -22.709 -4.544 5.280 1.00 49.88 106 PRO A N 1
ATOM 801 C CA . PRO A 1 106 ? -23.290 -4.778 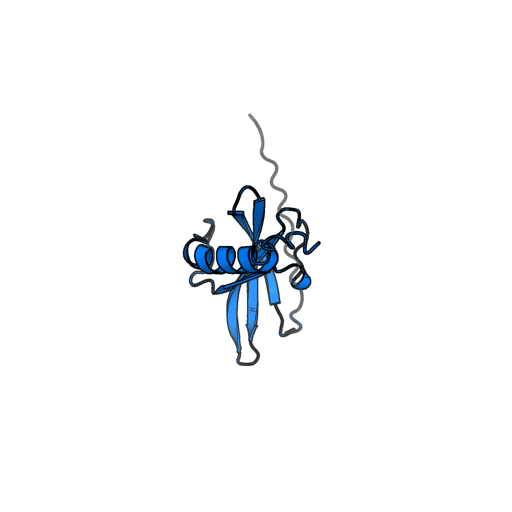6.593 1.00 49.88 106 PRO A CA 1
ATOM 802 C C . PRO A 1 106 ? -24.246 -5.957 6.451 1.00 49.88 106 PRO A C 1
ATOM 804 O O . PRO A 1 106 ? -25.090 -5.954 5.549 1.00 49.88 106 PRO A O 1
ATOM 807 N N . MET A 1 107 ? -24.073 -6.991 7.279 1.00 44.69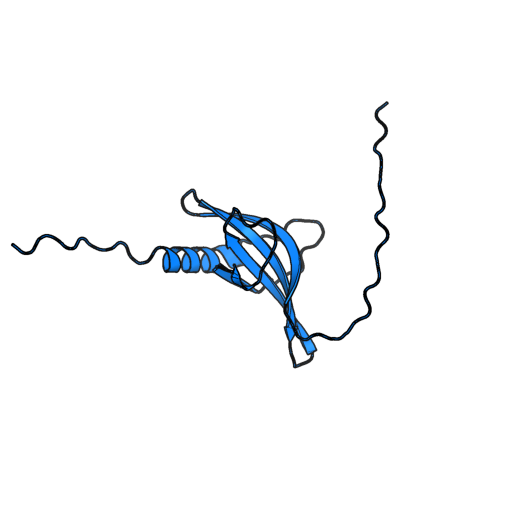 107 MET A N 1
ATOM 808 C CA . MET A 1 107 ? -25.062 -8.054 7.361 1.00 44.69 107 MET A CA 1
ATOM 809 C C . MET A 1 107 ? -26.353 -7.366 7.796 1.00 44.69 107 MET A C 1
ATOM 811 O O . MET A 1 107 ? -26.512 -7.038 8.971 1.00 44.69 107 MET A O 1
ATOM 815 N N . MET A 1 108 ? -27.231 -7.052 6.835 1.00 46.47 108 MET A N 1
ATOM 816 C CA . MET A 1 108 ? -28.608 -6.708 7.151 1.00 46.47 108 MET A CA 1
ATOM 817 C C . MET A 1 108 ? -29.093 -7.842 8.033 1.00 46.47 108 MET A C 1
ATOM 819 O O . MET A 1 108 ? -28.887 -9.009 7.686 1.00 46.47 108 MET A O 1
ATOM 823 N N . GLY A 1 109 ? -29.565 -7.464 9.221 1.00 44.59 109 GLY A N 1
ATOM 824 C CA . GLY A 1 109 ? -29.903 -8.385 10.286 1.00 44.59 109 GLY A CA 1
ATOM 825 C C . GLY A 1 109 ? -30.607 -9.607 9.721 1.00 44.59 109 GLY A C 1
ATOM 826 O O . GLY A 1 109 ? -31.506 -9.499 8.897 1.00 44.59 109 GLY A O 1
ATOM 827 N N . GLY A 1 110 ? -30.174 -10.786 10.150 1.00 43.75 110 GLY A N 1
ATOM 828 C CA . GLY A 1 110 ? -31.101 -11.901 10.203 1.00 43.75 110 GLY A CA 1
ATOM 829 C C . GLY A 1 110 ? -32.094 -11.561 11.302 1.00 43.75 110 GLY A C 1
ATOM 830 O O . GLY A 1 110 ? -31.916 -12.001 12.435 1.00 43.75 110 GLY A O 1
ATOM 831 N N . ASP A 1 111 ? -33.054 -10.687 11.004 1.00 51.84 111 ASP A N 1
ATOM 832 C CA . ASP A 1 111 ? -34.273 -10.571 11.783 1.00 51.84 111 ASP A CA 1
ATOM 833 C C . ASP A 1 111 ? -34.897 -11.966 11.855 1.00 51.84 111 ASP A C 1
ATOM 835 O O . ASP A 1 111 ? -35.325 -12.543 10.860 1.00 51.84 111 ASP A O 1
ATOM 839 N N . ASP A 1 112 ? -34.781 -12.548 13.047 1.00 55.12 112 ASP A N 1
ATOM 840 C CA . ASP A 1 112 ? -35.824 -13.273 13.765 1.00 55.12 112 ASP A CA 1
ATOM 841 C C . ASP A 1 112 ? -37.057 -13.603 12.900 1.00 55.12 112 ASP A C 1
ATOM 843 O O . ASP A 1 112 ? -38.041 -12.865 12.866 1.00 55.12 112 ASP A O 1
ATOM 847 N N . TYR A 1 113 ? -37.005 -14.730 12.189 1.00 49.88 113 TYR A N 1
ATOM 848 C CA . TYR A 1 113 ? -38.223 -15.399 11.741 1.00 49.88 113 TYR A CA 1
ATOM 849 C C . TYR A 1 113 ? -38.618 -16.387 12.835 1.00 49.88 113 TYR A C 1
ATOM 851 O O . TYR A 1 113 ? -38.056 -17.484 12.925 1.00 49.88 113 TYR A O 1
ATOM 859 N N . GLY A 1 114 ? -39.527 -15.927 13.698 1.00 40.69 114 GLY A N 1
ATOM 860 C CA . GLY A 1 114 ? -40.273 -16.752 14.648 1.00 40.69 114 GLY A CA 1
ATOM 861 C C . GLY A 1 114 ? -41.254 -17.724 14.002 1.00 40.69 114 GLY A C 1
ATOM 862 O O . GLY A 1 114 ? -41.432 -17.698 12.762 1.00 40.69 114 GLY A O 1
#

pLDDT: mean 72.75, std 19.3, range [38.09, 94.31]

Foldseek 3Di:
DDDDDDDPDDDDDDDDPPDQAKDWDDWLAWDDDPNFIWTWTWIWGQDPVRDIWIKIFIFHPPDPDDDPVRGLFIDTDPDDDDVHRPPCVVCNVVVNVSVCVVVDDPPPDPPDPD

Sequence (114 aa):
MKKAIFITAMTLAVSGCFTIGSTFERWVGTYEYDGTSYRVAYVRTEGLDGDTRWEYHLVPGGTTTYRSSDMIARCLALEVPGDNPTPVSGCEASFARAIDGLVGPPMMGGDDYG

Radius of gyration: 19.17 Å; chains: 1; bounding box: 68×38×42 Å